Protein AF-A0A174NY45-F1 (afdb_monomer)

Mean predicted aligned error: 6.39 Å

Foldseek 3Di:
DDDPEPDPVNLVVLLVVLLVVLLVCLPPDPVVVLVVQQVSLVVVLVVQQAQRHLVSSQVSVVSSLVSNLVSPCVSPPHNPDDVVNSVVVCVVRPHDGRDRDDHPPD

Radius of gyration: 15.09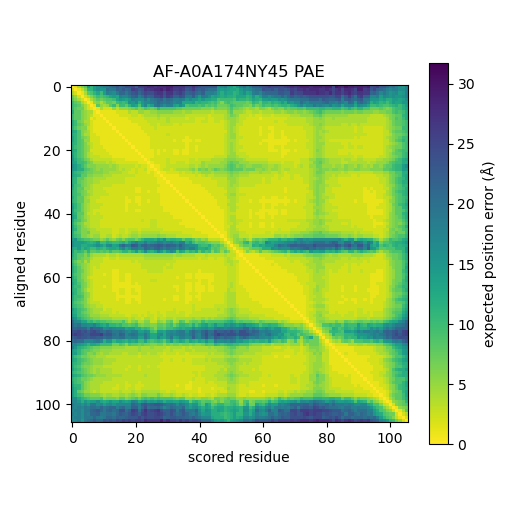 Å; Cα contacts (8 Å, |Δi|>4): 77; chains: 1; bounding box: 32×24×50 Å

Solvent-accessible surface area (backbone atoms only — not comparable to full-atom values): 6349 Å² total; per-residue (Å²): 135,87,78,73,68,81,53,67,69,61,52,53,49,53,53,51,53,51,51,54,53,50,63,75,42,53,89,51,60,65,67,66,51,50,56,54,48,31,51,53,45,47,51,49,37,69,76,55,28,51,80,85,24,55,72,60,45,53,50,50,50,53,52,51,51,52,49,49,55,58,41,54,34,63,52,40,98,45,82,75,60,50,75,64,59,48,53,54,52,35,72,79,55,64,74,61,72,77,66,90,42,74,71,97,74,126

Organism: NCBI:txid154046

Structure (mmCIF, N/CA/C/O backbone):
data_AF-A0A174NY45-F1
#
_entry.id   AF-A0A174NY45-F1
#
loop_
_atom_site.group_PDB
_atom_site.id
_atom_site.type_symbol
_atom_site.label_atom_id
_atom_site.label_alt_id
_atom_site.label_comp_id
_atom_site.label_asym_id
_atom_site.label_entity_id
_atom_site.label_seq_id
_atom_site.pdbx_PDB_ins_code
_atom_site.Cartn_x
_atom_site.Cartn_y
_atom_site.Cartn_z
_atom_site.occupancy
_atom_site.B_iso_or_equiv
_atom_site.auth_seq_id
_atom_site.auth_comp_id
_atom_site.auth_asym_id
_atom_site.auth_atom_id
_atom_site.pdbx_PDB_model_num
ATOM 1 N N . MET A 1 1 ? 18.830 -10.702 -26.317 1.00 45.50 1 MET A N 1
ATOM 2 C CA . MET A 1 1 ? 17.580 -10.570 -25.526 1.00 45.50 1 MET A CA 1
ATOM 3 C C . MET A 1 1 ? 17.821 -9.634 -24.336 1.00 45.50 1 MET A C 1
ATOM 5 O O . MET A 1 1 ? 18.548 -10.002 -23.416 1.00 45.50 1 MET A O 1
ATOM 9 N N . VAL A 1 2 ? 17.289 -8.406 -24.353 1.00 46.03 2 VAL A N 1
ATOM 10 C CA . VAL A 1 2 ? 17.470 -7.448 -23.244 1.00 46.03 2 VAL A CA 1
ATOM 11 C C . VAL A 1 2 ? 16.485 -7.792 -22.126 1.00 46.03 2 VAL A C 1
ATOM 13 O O . VAL A 1 2 ? 15.280 -7.599 -22.255 1.00 46.03 2 VAL A O 1
ATOM 16 N N . LYS A 1 3 ? 16.987 -8.320 -21.005 1.00 52.56 3 LYS A N 1
ATOM 17 C CA . LYS A 1 3 ? 16.170 -8.564 -19.808 1.00 52.56 3 LYS A CA 1
ATOM 18 C C . LYS A 1 3 ? 15.863 -7.215 -19.154 1.00 52.56 3 LYS A C 1
ATOM 20 O O . LYS A 1 3 ? 16.711 -6.673 -18.446 1.00 52.56 3 LYS A O 1
ATOM 25 N N . ALA A 1 4 ? 14.668 -6.671 -19.373 1.00 55.91 4 ALA A N 1
ATOM 26 C CA . ALA A 1 4 ? 14.209 -5.460 -18.695 1.00 55.91 4 ALA A CA 1
ATOM 27 C C . ALA A 1 4 ? 14.095 -5.709 -17.177 1.00 55.91 4 ALA A C 1
ATOM 29 O O . ALA A 1 4 ? 13.072 -6.161 -16.667 1.00 55.91 4 ALA A O 1
ATOM 30 N N . LYS A 1 5 ? 15.175 -5.447 -16.434 1.00 61.22 5 LYS A N 1
ATOM 31 C CA . LYS A 1 5 ? 15.177 -5.452 -14.967 1.00 61.22 5 LYS A CA 1
ATOM 32 C C . LYS A 1 5 ? 14.770 -4.069 -14.467 1.00 61.22 5 LYS A C 1
ATOM 34 O O . LYS A 1 5 ? 15.356 -3.063 -14.871 1.00 61.22 5 LYS A O 1
ATOM 39 N N . THR A 1 6 ? 13.821 -3.993 -13.530 1.00 66.69 6 THR A N 1
ATOM 40 C CA . THR A 1 6 ? 13.580 -2.732 -12.813 1.00 66.69 6 THR A CA 1
ATOM 41 C C . THR A 1 6 ? 14.855 -2.318 -12.083 1.00 66.69 6 THR A C 1
ATOM 43 O O . THR A 1 6 ? 15.327 -3.026 -11.196 1.00 66.69 6 THR A O 1
ATOM 46 N N . SER A 1 7 ? 15.390 -1.138 -12.407 1.00 79.38 7 SER A N 1
ATOM 47 C CA . SER A 1 7 ? 16.487 -0.540 -11.642 1.00 79.38 7 SER A CA 1
ATOM 48 C C . SER A 1 7 ? 16.100 -0.436 -10.163 1.00 79.38 7 SER A C 1
ATOM 50 O O . SER A 1 7 ? 15.093 0.191 -9.818 1.00 79.38 7 SER A O 1
ATOM 52 N N . GLY A 1 8 ? 16.916 -1.001 -9.269 1.00 82.50 8 GLY A N 1
ATOM 53 C CA . GLY A 1 8 ? 16.661 -0.970 -7.824 1.00 82.50 8 GLY A CA 1
ATOM 54 C C . GLY A 1 8 ? 16.482 0.450 -7.267 1.00 82.50 8 GLY A C 1
ATOM 55 O O . GLY A 1 8 ? 15.696 0.655 -6.340 1.00 82.50 8 GLY A O 1
ATOM 56 N N . LYS A 1 9 ? 17.132 1.455 -7.876 1.00 86.31 9 LYS A N 1
ATOM 57 C CA . LYS A 1 9 ? 16.941 2.879 -7.548 1.00 86.31 9 LYS A CA 1
ATOM 58 C C . LYS A 1 9 ? 15.506 3.329 -7.841 1.00 86.31 9 LYS A C 1
ATOM 60 O O . LYS A 1 9 ? 14.855 3.885 -6.957 1.00 86.31 9 LYS A O 1
ATOM 65 N N . LYS A 1 10 ? 14.990 3.025 -9.041 1.00 85.75 10 LYS A N 1
ATOM 66 C CA . LYS A 1 10 ? 13.607 3.343 -9.445 1.00 85.75 10 LYS A CA 1
ATOM 67 C C . LYS A 1 10 ? 12.586 2.625 -8.559 1.00 85.75 10 LYS A C 1
ATOM 69 O O . LYS A 1 10 ? 11.632 3.251 -8.107 1.00 85.75 10 LYS A O 1
ATOM 74 N N . TYR A 1 11 ? 12.829 1.356 -8.226 1.00 88.31 11 TYR A N 1
ATOM 75 C CA . TYR A 1 11 ? 11.968 0.593 -7.317 1.00 88.31 11 TYR A CA 1
ATOM 76 C C . TYR A 1 11 ? 11.848 1.247 -5.931 1.00 88.31 11 TYR A C 1
ATOM 78 O O . TYR A 1 11 ? 10.744 1.534 -5.463 1.00 88.31 11 TYR A O 1
ATOM 86 N N . ARG A 1 12 ? 12.984 1.548 -5.284 1.00 90.94 12 ARG A N 1
ATOM 87 C CA . ARG A 1 12 ? 12.998 2.192 -3.958 1.00 90.94 12 ARG A CA 1
ATOM 88 C C . ARG A 1 12 ? 12.32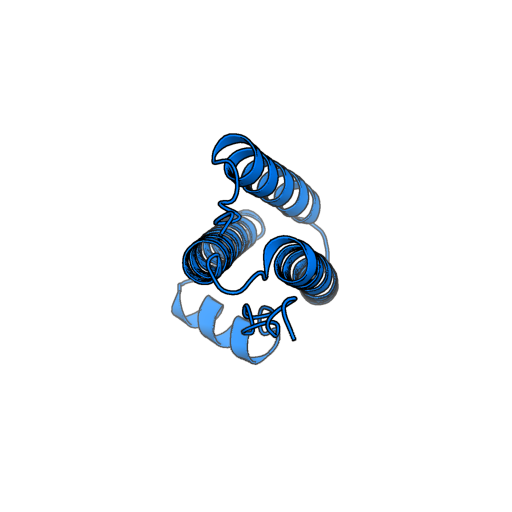2 3.560 -3.980 1.00 90.94 12 ARG A C 1
ATOM 90 O O . ARG A 1 12 ? 11.604 3.896 -3.041 1.00 90.94 12 ARG A O 1
ATOM 97 N N . MET A 1 13 ? 12.525 4.328 -5.048 1.00 93.12 13 MET A N 1
ATOM 98 C CA . MET A 1 13 ? 11.861 5.615 -5.247 1.00 93.12 13 MET A CA 1
ATOM 99 C C . MET A 1 13 ? 10.335 5.456 -5.300 1.00 93.12 13 MET A C 1
ATOM 101 O O . MET A 1 13 ? 9.636 6.130 -4.548 1.00 93.12 13 MET A O 1
ATOM 105 N N . LYS A 1 14 ? 9.815 4.485 -6.065 1.00 92.75 14 LYS A N 1
ATOM 106 C CA . LYS A 1 14 ? 8.368 4.210 -6.136 1.00 92.75 14 LYS A CA 1
ATOM 107 C C . LYS A 1 14 ? 7.762 3.754 -4.810 1.00 92.75 14 LYS A C 1
ATOM 109 O O . LYS A 1 14 ? 6.635 4.133 -4.498 1.00 92.75 14 LYS A O 1
ATOM 114 N N . ILE A 1 15 ? 8.498 2.995 -3.997 1.00 95.25 15 ILE A N 1
ATOM 115 C CA . ILE A 1 15 ? 8.061 2.646 -2.635 1.00 95.25 15 ILE A CA 1
ATOM 116 C C . ILE A 1 15 ? 8.028 3.882 -1.722 1.00 95.25 15 ILE A C 1
ATOM 118 O O . ILE A 1 15 ? 7.072 4.058 -0.964 1.00 95.25 15 ILE A O 1
ATOM 122 N N . LYS A 1 16 ? 9.036 4.763 -1.797 1.00 96.06 16 LYS A N 1
ATOM 123 C CA . LYS A 1 16 ? 9.063 6.019 -1.025 1.00 96.06 16 LYS A CA 1
ATOM 124 C C . LYS A 1 16 ? 7.906 6.946 -1.406 1.00 96.06 16 LYS A C 1
ATOM 126 O O . LYS A 1 16 ? 7.242 7.469 -0.513 1.00 96.06 16 LYS A O 1
ATOM 131 N N . GLU A 1 17 ? 7.636 7.105 -2.701 1.00 95.88 17 GLU A N 1
ATOM 132 C CA . GLU A 1 17 ? 6.492 7.870 -3.216 1.00 95.88 17 GLU A CA 1
ATOM 133 C C . GLU A 1 17 ? 5.169 7.317 -2.679 1.00 95.88 17 GLU A C 1
ATOM 135 O O . GLU A 1 17 ? 4.360 8.072 -2.138 1.00 95.88 17 GLU A O 1
ATOM 140 N N . LEU A 1 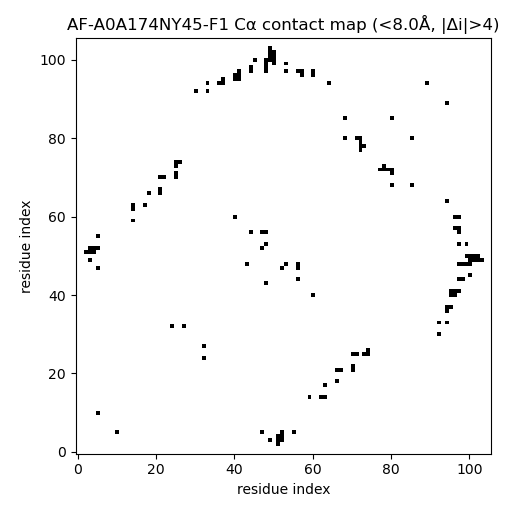18 ? 4.975 5.995 -2.748 1.00 96.44 18 LEU A N 1
ATOM 141 C CA . LEU A 1 18 ? 3.767 5.346 -2.244 1.00 96.44 18 LEU A CA 1
ATOM 142 C C . LEU A 1 18 ? 3.590 5.557 -0.735 1.00 96.44 18 LEU A C 1
ATOM 144 O O . LEU A 1 18 ? 2.497 5.893 -0.282 1.00 96.44 18 LEU A O 1
ATOM 148 N N . LYS A 1 19 ? 4.669 5.419 0.045 1.00 96.25 19 LYS A N 1
ATOM 149 C CA . LYS A 1 19 ? 4.663 5.678 1.491 1.00 96.25 19 LYS A CA 1
ATOM 150 C C . LYS A 1 19 ? 4.288 7.129 1.805 1.00 96.25 19 LYS A C 1
ATOM 152 O O . LYS A 1 19 ? 3.469 7.355 2.695 1.00 96.25 19 LYS A O 1
ATOM 157 N N . LYS A 1 20 ? 4.873 8.102 1.095 1.00 96.75 20 LYS A N 1
ATOM 158 C CA . LYS A 1 20 ? 4.558 9.532 1.262 1.00 96.75 20 LYS A CA 1
ATOM 159 C C . LYS A 1 20 ? 3.088 9.798 0.945 1.00 96.75 20 LYS A C 1
ATOM 161 O O . LYS A 1 20 ? 2.409 10.452 1.730 1.00 96.75 20 LYS A O 1
ATOM 166 N N . TRP A 1 21 ? 2.595 9.238 -0.158 1.00 96.75 21 TRP A N 1
ATOM 167 C CA . TRP A 1 21 ? 1.200 9.371 -0.559 1.00 96.75 21 TRP A CA 1
ATOM 168 C C . TRP A 1 21 ? 0.243 8.774 0.482 1.00 96.75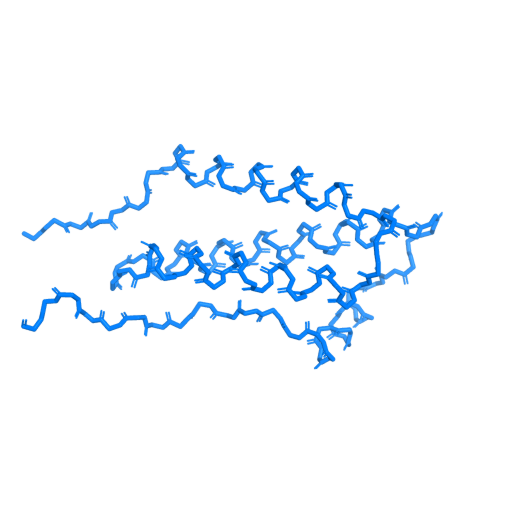 21 TRP A C 1
ATOM 170 O O . TRP A 1 21 ? -0.669 9.469 0.916 1.00 96.75 21 TRP A O 1
ATOM 180 N N . LEU A 1 22 ? 0.489 7.550 0.967 1.00 95.12 22 LEU A N 1
ATOM 181 C CA . LEU A 1 22 ? -0.331 6.925 2.016 1.00 95.12 22 LEU A CA 1
ATOM 182 C C . LEU A 1 22 ? -0.342 7.743 3.315 1.00 95.12 22 LEU A C 1
ATOM 184 O O . LEU A 1 22 ? -1.391 7.875 3.937 1.00 95.12 22 LEU A O 1
ATOM 188 N N . LYS A 1 23 ? 0.791 8.342 3.708 1.00 92.19 23 LYS A N 1
ATOM 189 C CA . LYS A 1 23 ? 0.848 9.228 4.885 1.00 92.19 23 LYS A CA 1
ATOM 190 C C . LYS A 1 23 ? -0.077 10.443 4.731 1.00 92.19 23 LYS A C 1
ATOM 192 O O . LYS A 1 23 ? -0.724 10.831 5.695 1.00 92.19 23 LYS A O 1
ATOM 197 N N . GLY A 1 24 ? -0.194 11.001 3.526 1.00 92.81 24 GLY A N 1
ATOM 198 C CA . GLY A 1 24 ? -1.126 12.097 3.232 1.00 92.81 24 GLY A CA 1
ATOM 199 C C . GLY A 1 24 ? -2.609 11.695 3.231 1.00 92.81 24 GLY A C 1
ATOM 200 O O . GLY A 1 24 ? -3.472 12.565 3.185 1.00 92.81 24 GLY A O 1
ATOM 201 N N . ARG A 1 25 ? -2.930 10.394 3.286 1.00 91.19 25 ARG A N 1
ATOM 202 C CA . ARG A 1 25 ? -4.309 9.869 3.263 1.00 91.19 25 ARG A CA 1
ATOM 203 C C . ARG A 1 25 ? -4.838 9.482 4.649 1.00 91.19 25 ARG A C 1
ATOM 205 O O . ARG A 1 25 ? -5.936 8.947 4.727 1.00 91.19 25 ARG A O 1
ATOM 212 N N . LEU A 1 26 ? -4.110 9.768 5.736 1.00 86.50 26 LEU A N 1
ATOM 213 C CA . LEU A 1 26 ? -4.484 9.357 7.102 1.00 86.50 26 LEU A CA 1
ATOM 214 C C . LEU A 1 26 ? -5.915 9.755 7.497 1.00 86.50 26 LEU A C 1
ATOM 216 O O . LEU A 1 26 ? -6.615 8.961 8.111 1.00 86.50 26 LEU A O 1
ATOM 220 N N . MET A 1 27 ? -6.370 10.951 7.119 1.00 87.38 27 MET A N 1
ATOM 221 C CA . MET A 1 27 ? -7.712 11.448 7.457 1.00 87.38 27 MET A CA 1
ATOM 222 C C . MET A 1 27 ? -8.767 11.167 6.375 1.00 87.38 27 MET A C 1
ATOM 224 O O . MET A 1 27 ? -9.933 11.506 6.547 1.00 87.38 27 MET A O 1
ATOM 228 N N . LYS A 1 28 ? -8.388 10.560 5.243 1.00 91.31 28 LYS A N 1
ATOM 229 C CA . LYS A 1 28 ? -9.296 10.355 4.105 1.00 91.31 28 LYS A CA 1
ATOM 230 C C . LYS A 1 28 ? -10.105 9.062 4.251 1.00 91.31 28 LYS A C 1
ATOM 232 O O . LYS A 1 28 ? -9.607 8.100 4.840 1.00 91.31 28 LYS A O 1
ATOM 237 N N . PRO A 1 29 ? -11.335 8.981 3.714 1.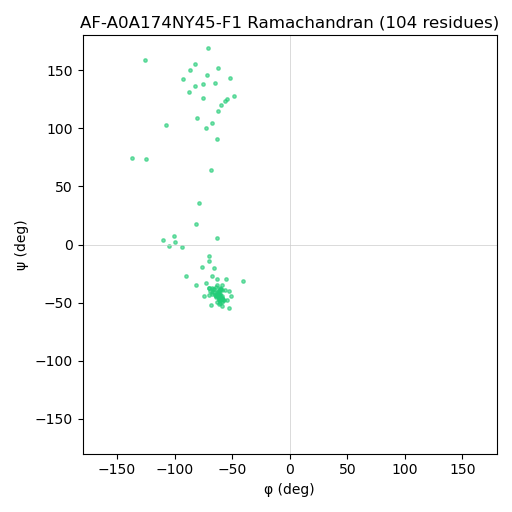00 91.94 29 PRO A N 1
ATOM 238 C CA . PRO A 1 29 ? -12.126 7.750 3.724 1.00 91.94 29 PRO A CA 1
ATOM 239 C C . PRO A 1 29 ? -11.356 6.545 3.161 1.00 91.94 29 PRO A C 1
ATOM 241 O O . PRO A 1 29 ? -10.562 6.675 2.222 1.00 91.94 29 PRO A O 1
ATOM 244 N N . ILE A 1 30 ? -11.568 5.361 3.750 1.00 90.44 30 ILE A N 1
ATOM 245 C CA . ILE A 1 30 ? -10.847 4.145 3.339 1.00 90.44 30 ILE A CA 1
ATOM 246 C C . ILE A 1 30 ? -11.190 3.764 1.899 1.00 90.44 30 ILE A C 1
ATOM 248 O O . ILE A 1 30 ? -10.276 3.543 1.114 1.00 90.44 30 ILE A O 1
ATOM 252 N N . ARG A 1 31 ? -12.472 3.815 1.519 1.00 92.75 31 ARG A N 1
ATOM 253 C CA . ARG A 1 31 ? -12.949 3.538 0.157 1.00 92.75 31 ARG A CA 1
ATOM 254 C C . ARG A 1 31 ? -12.211 4.369 -0.896 1.00 92.75 31 ARG A C 1
ATOM 256 O O . ARG A 1 31 ? -11.573 3.808 -1.780 1.00 92.75 31 ARG A O 1
ATOM 263 N N . GLU A 1 32 ? -12.196 5.693 -0.735 1.00 95.00 32 GLU A N 1
ATOM 264 C CA . GLU A 1 32 ? -11.488 6.604 -1.648 1.00 95.00 32 GLU A CA 1
ATOM 265 C C . GLU A 1 32 ? -9.977 6.305 -1.683 1.00 95.00 32 GLU A C 1
ATOM 267 O O . GLU A 1 32 ? -9.315 6.373 -2.719 1.00 95.00 32 GLU A O 1
ATOM 272 N N . THR A 1 33 ? -9.382 5.967 -0.536 1.00 95.00 33 THR A N 1
ATOM 273 C CA . THR A 1 33 ? -7.964 5.588 -0.464 1.00 95.00 33 THR A CA 1
ATOM 274 C C . THR A 1 33 ? -7.684 4.303 -1.235 1.00 95.00 33 THR A C 1
ATOM 276 O O . THR A 1 33 ? -6.716 4.268 -1.993 1.00 95.00 33 THR A O 1
ATOM 279 N N . MET A 1 34 ? -8.533 3.287 -1.101 1.00 96.06 34 MET A N 1
ATOM 280 C CA . MET A 1 34 ? -8.382 1.999 -1.780 1.00 96.06 34 MET A CA 1
ATOM 281 C C . MET A 1 34 ? -8.569 2.125 -3.294 1.00 96.06 34 MET A C 1
ATOM 283 O O . MET A 1 34 ? -7.760 1.590 -4.051 1.00 96.06 34 MET A O 1
ATOM 287 N N . GLU A 1 35 ? -9.546 2.911 -3.750 1.00 96.06 35 GLU A N 1
ATOM 288 C CA . GLU A 1 35 ? -9.769 3.173 -5.177 1.00 96.06 35 GLU A CA 1
ATOM 289 C C . GLU A 1 35 ? -8.536 3.810 -5.842 1.00 96.06 35 GLU A C 1
ATOM 291 O O . GLU A 1 35 ? -8.044 3.321 -6.863 1.00 96.06 35 GLU A O 1
ATOM 296 N N . ILE A 1 36 ? -7.970 4.866 -5.244 1.00 97.00 36 ILE A N 1
ATOM 297 C CA . ILE A 1 36 ? -6.772 5.516 -5.799 1.00 97.00 36 ILE A CA 1
ATOM 298 C C . ILE A 1 36 ? -5.533 4.623 -5.657 1.00 97.00 36 ILE A C 1
ATOM 300 O O . ILE A 1 36 ? -4.699 4.587 -6.568 1.00 97.00 36 ILE A O 1
ATOM 304 N N . LEU A 1 37 ? -5.403 3.881 -4.553 1.00 96.81 37 LEU A N 1
ATOM 305 C CA . LEU A 1 37 ? -4.309 2.929 -4.363 1.00 96.81 37 LEU A CA 1
ATOM 306 C C . LEU A 1 37 ? -4.317 1.875 -5.475 1.00 96.81 37 LEU A C 1
ATOM 308 O O . LEU A 1 37 ? -3.284 1.653 -6.104 1.00 96.81 37 LEU A O 1
ATOM 312 N N . ASN A 1 38 ? -5.481 1.313 -5.800 1.00 96.38 38 ASN A N 1
ATOM 313 C CA . ASN A 1 38 ? -5.624 0.337 -6.877 1.00 96.38 38 ASN A CA 1
ATOM 314 C C . ASN A 1 38 ? -5.301 0.909 -8.256 1.00 96.38 38 ASN A C 1
ATOM 316 O O . ASN A 1 38 ? -4.661 0.222 -9.058 1.00 96.38 38 ASN A O 1
ATOM 320 N N . ARG A 1 39 ? -5.646 2.175 -8.530 1.00 95.62 39 ARG A N 1
ATOM 321 C CA . ARG A 1 39 ? -5.221 2.857 -9.767 1.00 95.62 39 ARG A CA 1
ATOM 322 C C . ARG A 1 39 ? -3.698 2.992 -9.836 1.00 95.62 39 ARG A C 1
ATOM 324 O O . ARG A 1 39 ? -3.107 2.700 -10.874 1.00 95.62 39 ARG A O 1
ATOM 331 N N . LYS A 1 40 ? -3.045 3.367 -8.728 1.00 94.88 40 LYS A N 1
ATOM 332 C CA . LYS A 1 40 ? -1.575 3.468 -8.646 1.00 94.88 40 LYS A CA 1
ATOM 333 C C . LYS A 1 40 ? -0.890 2.113 -8.831 1.00 94.88 40 LYS A C 1
ATOM 335 O O . LYS A 1 40 ? 0.070 2.028 -9.594 1.00 94.88 40 LYS A O 1
ATOM 340 N N . LEU A 1 41 ? -1.387 1.069 -8.165 1.00 94.19 41 LEU A N 1
ATOM 341 C CA . LEU A 1 41 ? -0.882 -0.300 -8.300 1.00 94.19 41 LEU A CA 1
ATOM 342 C C . LEU A 1 41 ? -1.031 -0.799 -9.739 1.00 94.19 41 LEU A C 1
ATOM 344 O O . LEU A 1 41 ? -0.049 -1.214 -10.346 1.00 94.19 41 LEU A O 1
ATOM 348 N N . SER A 1 42 ? -2.224 -0.664 -10.317 1.00 92.19 42 SER A N 1
ATOM 349 C CA . SER A 1 42 ? -2.498 -1.089 -11.694 1.00 92.19 42 SER A CA 1
ATOM 350 C C . SER A 1 42 ? -1.620 -0.356 -12.707 1.00 92.19 42 SER A C 1
ATOM 352 O O . SER A 1 42 ? -1.052 -0.992 -13.591 1.00 92.19 42 SER A O 1
ATOM 354 N N . GLY A 1 43 ? -1.443 0.962 -12.558 1.00 89.94 43 GLY A N 1
ATOM 355 C CA . GLY A 1 43 ? -0.535 1.742 -13.403 1.00 89.94 43 GLY A CA 1
ATOM 356 C C . GLY A 1 43 ? 0.921 1.284 -13.280 1.00 89.94 43 GLY A C 1
ATOM 357 O O . GLY A 1 43 ? 1.607 1.134 -14.288 1.00 89.94 43 GLY A O 1
ATOM 358 N N . HIS A 1 44 ? 1.379 0.979 -12.060 1.00 89.62 44 HIS A N 1
ATOM 359 C CA . HIS A 1 44 ? 2.709 0.412 -11.838 1.00 89.62 44 HIS A CA 1
ATOM 360 C C . HIS A 1 44 ? 2.860 -0.949 -12.528 1.00 89.62 44 HIS A C 1
ATOM 362 O O . HIS A 1 44 ? 3.844 -1.175 -13.225 1.00 89.62 44 HIS A O 1
ATOM 368 N N . TYR A 1 45 ? 1.883 -1.845 -12.383 1.00 89.38 45 TYR A N 1
ATOM 369 C CA . TYR A 1 45 ? 1.951 -3.165 -13.007 1.00 89.38 45 TYR A CA 1
ATOM 370 C C . TYR A 1 45 ? 1.921 -3.098 -14.526 1.00 89.38 45 TYR A C 1
ATOM 372 O O . TYR A 1 45 ? 2.665 -3.834 -15.152 1.00 89.38 45 TYR A O 1
ATOM 380 N N . ARG A 1 46 ? 1.137 -2.195 -15.122 1.00 84.50 46 ARG A N 1
ATOM 381 C CA . ARG A 1 46 ? 1.132 -1.993 -16.579 1.00 84.50 46 ARG A CA 1
ATOM 382 C C . ARG A 1 46 ? 2.474 -1.469 -17.086 1.00 84.50 46 ARG A C 1
ATOM 384 O O . ARG A 1 46 ? 2.988 -1.974 -18.071 1.00 84.50 46 ARG A O 1
ATOM 391 N N . TYR A 1 47 ? 3.068 -0.504 -16.384 1.00 84.00 47 TYR A N 1
ATOM 392 C CA . TYR A 1 47 ? 4.343 0.091 -16.793 1.00 84.00 47 TYR A CA 1
ATOM 393 C C . TYR A 1 47 ? 5.533 -0.869 -16.632 1.00 84.00 47 TYR A C 1
ATOM 395 O O . TYR A 1 47 ? 6.461 -0.863 -17.435 1.00 84.00 47 TYR A O 1
ATOM 403 N N . TYR A 1 48 ? 5.536 -1.684 -15.575 1.00 79.50 48 TYR A N 1
ATOM 404 C CA . TYR A 1 48 ? 6.660 -2.564 -15.234 1.00 79.50 48 TYR A CA 1
ATOM 405 C C . TYR A 1 48 ? 6.409 -4.049 -15.565 1.00 79.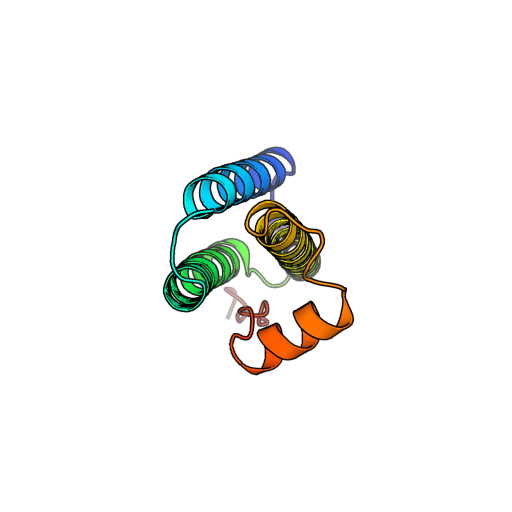50 48 TYR A C 1
ATOM 407 O O . TYR A 1 48 ? 7.300 -4.867 -15.341 1.00 79.50 48 TYR A O 1
ATOM 415 N N . GLY A 1 49 ? 5.231 -4.409 -16.082 1.00 69.38 49 GLY A N 1
ATOM 416 C CA . GLY A 1 49 ? 4.727 -5.777 -16.282 1.00 69.38 49 GLY A CA 1
ATOM 417 C C . GLY A 1 49 ? 5.256 -6.530 -17.490 1.00 69.38 49 GLY A C 1
ATOM 418 O O . GLY A 1 49 ? 4.532 -7.324 -18.067 1.00 69.38 49 GLY A O 1
ATOM 419 N N . VAL A 1 50 ? 6.517 -6.333 -17.852 1.00 65.50 50 VAL A N 1
ATOM 420 C CA . VAL A 1 50 ? 7.197 -7.181 -18.840 1.00 65.50 50 VAL A CA 1
ATOM 421 C C . VAL A 1 50 ? 7.493 -8.564 -18.247 1.00 65.50 50 VAL A C 1
ATOM 423 O O . VAL A 1 50 ? 7.802 -8.677 -17.056 1.00 65.50 50 VAL A O 1
ATOM 426 N N . THR A 1 51 ? 7.435 -9.602 -19.089 1.00 58.31 51 THR A N 1
ATOM 427 C CA . THR A 1 51 ? 7.439 -11.051 -18.779 1.00 58.31 51 THR A CA 1
ATOM 428 C C . THR A 1 51 ? 8.402 -11.493 -17.665 1.00 58.31 51 THR A C 1
ATOM 430 O O . THR A 1 51 ? 8.093 -12.408 -16.903 1.00 58.31 51 THR A O 1
ATOM 433 N N . TYR A 1 52 ? 9.543 -10.820 -17.500 1.00 59.22 52 TYR A N 1
ATOM 434 C CA . TYR A 1 52 ? 10.608 -11.194 -16.558 1.00 59.22 52 TYR A CA 1
ATOM 435 C C . TYR A 1 52 ? 10.621 -10.414 -15.231 1.00 59.22 52 TYR A C 1
ATOM 437 O O . TYR A 1 52 ? 11.506 -10.626 -14.402 1.00 59.22 52 TYR A O 1
ATOM 445 N N . ASN A 1 53 ? 9.664 -9.512 -15.002 1.00 74.38 53 ASN A N 1
ATOM 446 C CA . ASN A 1 53 ? 9.666 -8.605 -13.849 1.00 74.38 53 ASN A CA 1
ATOM 447 C C . ASN A 1 53 ? 8.581 -8.915 -12.801 1.00 74.38 53 ASN A C 1
ATOM 449 O O . ASN A 1 53 ? 8.461 -8.213 -11.796 1.00 74.38 53 ASN A O 1
ATOM 453 N N . ILE A 1 54 ? 7.813 -9.990 -12.998 1.00 82.19 54 ILE A N 1
ATOM 454 C CA . ILE A 1 54 ? 6.740 -10.422 -12.088 1.00 82.19 54 ILE A CA 1
ATOM 455 C C . ILE A 1 54 ? 7.202 -10.537 -10.623 1.00 82.19 54 ILE A C 1
ATOM 457 O O . ILE A 1 54 ? 6.513 -9.986 -9.761 1.00 82.19 54 ILE A O 1
ATOM 461 N N . PRO A 1 55 ? 8.377 -11.119 -10.291 1.00 86.31 55 PRO A N 1
ATOM 462 C CA . PRO A 1 55 ? 8.829 -11.182 -8.899 1.00 86.31 55 PRO A CA 1
ATOM 463 C C . PRO A 1 55 ? 8.976 -9.802 -8.244 1.00 86.31 55 PRO A C 1
ATOM 465 O O . PRO A 1 55 ? 8.685 -9.634 -7.059 1.00 86.31 55 PRO A O 1
ATOM 468 N N . MET A 1 56 ? 9.395 -8.785 -9.004 1.00 87.12 56 MET A N 1
ATOM 469 C CA . MET A 1 56 ? 9.494 -7.415 -8.497 1.00 87.12 56 MET A CA 1
ATOM 470 C C . MET A 1 56 ? 8.122 -6.768 -8.313 1.00 87.12 56 MET A C 1
ATOM 472 O O . MET A 1 56 ? 7.951 -5.995 -7.371 1.00 87.12 56 MET A O 1
ATOM 476 N N . LEU A 1 57 ? 7.137 -7.099 -9.153 1.00 89.75 57 LEU A N 1
ATOM 477 C CA . LEU A 1 57 ? 5.763 -6.625 -8.973 1.00 89.75 57 LEU A CA 1
ATOM 478 C C . LEU A 1 57 ? 5.095 -7.254 -7.748 1.00 89.75 57 LEU A C 1
ATOM 480 O O . LEU A 1 57 ? 4.422 -6.548 -6.998 1.00 89.75 57 LEU A O 1
ATOM 484 N N . ILE A 1 58 ? 5.331 -8.546 -7.502 1.00 91.62 58 ILE A N 1
ATOM 485 C CA . ILE A 1 58 ? 4.868 -9.240 -6.291 1.00 91.62 58 ILE A CA 1
ATOM 486 C C . ILE A 1 58 ? 5.499 -8.599 -5.050 1.00 91.62 58 ILE A C 1
ATOM 488 O O . ILE A 1 58 ? 4.794 -8.282 -4.091 1.00 91.62 58 ILE A O 1
ATOM 492 N N . LYS A 1 59 ? 6.809 -8.315 -5.082 1.00 92.88 59 LYS A N 1
ATOM 493 C CA . LYS A 1 59 ? 7.477 -7.562 -4.008 1.00 92.88 59 LYS A CA 1
ATOM 494 C C . LYS A 1 59 ? 6.842 -6.183 -3.818 1.00 92.88 59 LYS A C 1
ATOM 496 O O . LYS A 1 59 ? 6.537 -5.810 -2.686 1.00 92.88 59 LYS A O 1
ATOM 501 N N . TYR A 1 60 ? 6.580 -5.449 -4.900 1.00 93.50 60 TYR A N 1
ATOM 502 C CA . TYR A 1 60 ? 5.924 -4.143 -4.826 1.00 93.50 60 TYR A CA 1
ATOM 503 C C . TYR A 1 60 ? 4.538 -4.232 -4.168 1.00 93.50 60 TYR A C 1
ATOM 505 O O . TYR A 1 60 ? 4.253 -3.468 -3.246 1.00 93.50 60 TYR A O 1
ATOM 513 N N . HIS A 1 61 ? 3.715 -5.206 -4.575 1.00 95.25 61 HIS A N 1
ATOM 514 C CA . HIS A 1 61 ? 2.411 -5.498 -3.972 1.00 95.25 61 HIS A CA 1
ATOM 515 C C . HIS A 1 61 ? 2.525 -5.786 -2.467 1.00 95.25 61 HIS A C 1
ATOM 517 O O . HIS A 1 61 ? 1.804 -5.201 -1.656 1.00 95.25 61 HIS A O 1
ATOM 523 N N . TYR A 1 62 ? 3.474 -6.637 -2.070 1.00 95.75 62 TYR A N 1
ATOM 524 C CA . TYR A 1 62 ? 3.722 -6.960 -0.665 1.00 95.75 62 TYR A CA 1
ATOM 525 C C . TYR A 1 62 ? 4.080 -5.714 0.160 1.00 95.75 62 TYR A C 1
ATOM 527 O O . TYR A 1 62 ? 3.495 -5.472 1.219 1.00 95.75 62 TYR A O 1
ATOM 535 N N . HIS A 1 63 ? 4.989 -4.869 -0.333 1.00 96.19 63 HIS A N 1
ATOM 536 C CA . HIS A 1 63 ? 5.341 -3.635 0.371 1.00 96.19 63 HIS A CA 1
ATOM 537 C C . HIS A 1 63 ? 4.186 -2.631 0.413 1.00 96.19 63 HIS A C 1
ATOM 539 O O . HIS A 1 63 ? 3.993 -1.993 1.448 1.00 96.19 63 HIS A O 1
ATOM 545 N N . ALA A 1 64 ? 3.404 -2.504 -0.661 1.00 96.69 64 ALA A N 1
ATOM 546 C CA . ALA A 1 64 ? 2.200 -1.677 -0.671 1.00 96.69 64 ALA A CA 1
ATOM 547 C C . ALA A 1 64 ? 1.200 -2.134 0.403 1.00 96.69 64 ALA A C 1
ATOM 549 O O . ALA A 1 64 ? 0.715 -1.313 1.179 1.00 96.69 64 ALA A O 1
ATOM 550 N N . THR A 1 65 ? 0.990 -3.447 0.515 1.00 96.25 65 THR A N 1
ATOM 551 C CA . THR A 1 65 ? 0.124 -4.069 1.526 1.00 96.25 65 THR A CA 1
ATOM 552 C C . THR A 1 65 ? 0.609 -3.760 2.947 1.00 96.25 65 THR A C 1
ATOM 554 O O . THR A 1 65 ? -0.167 -3.284 3.776 1.00 96.25 65 THR A O 1
ATOM 557 N N . LYS A 1 66 ? 1.911 -3.927 3.234 1.00 95.69 66 LYS A N 1
ATOM 558 C CA . LYS A 1 66 ? 2.480 -3.571 4.550 1.00 95.69 66 LYS A CA 1
ATOM 559 C C . LYS A 1 66 ? 2.364 -2.082 4.866 1.00 95.69 66 LYS A C 1
ATOM 561 O O . LYS A 1 66 ? 2.114 -1.715 6.013 1.00 95.69 66 LYS A O 1
ATOM 566 N N . LEU A 1 67 ? 2.580 -1.216 3.874 1.00 95.62 67 LEU A N 1
ATOM 567 C CA . LEU A 1 67 ? 2.455 0.230 4.053 1.00 95.62 67 LEU A CA 1
ATOM 568 C C . LEU A 1 67 ? 1.010 0.631 4.355 1.00 95.62 67 LEU A C 1
ATOM 570 O O . LEU A 1 67 ? 0.806 1.474 5.228 1.00 95.62 67 LEU A O 1
ATOM 574 N N . LEU A 1 68 ? 0.036 0.019 3.677 1.00 94.81 68 LEU A N 1
ATOM 575 C CA . LEU A 1 68 ? -1.387 0.214 3.939 1.00 94.81 68 LEU A CA 1
ATOM 576 C C . LEU A 1 68 ? -1.748 -0.227 5.362 1.00 94.81 68 LEU A C 1
ATOM 578 O O . LEU A 1 68 ? -2.283 0.581 6.118 1.00 94.81 68 LEU A O 1
ATOM 582 N N . TYR A 1 69 ? -1.367 -1.445 5.759 1.00 92.88 69 TYR A N 1
ATOM 583 C CA . TYR A 1 69 ? -1.591 -1.957 7.116 1.00 92.88 69 TYR A CA 1
ATOM 584 C C . TYR A 1 69 ? -1.009 -1.022 8.187 1.00 92.88 69 TYR A C 1
ATOM 586 O O . TYR A 1 69 ? -1.684 -0.631 9.140 1.00 92.88 69 TYR A O 1
ATOM 594 N N . GLY A 1 70 ? 0.239 -0.585 7.995 1.00 91.12 70 GLY A N 1
ATOM 595 C CA . GLY A 1 70 ? 0.888 0.359 8.900 1.00 91.12 70 GLY A CA 1
ATOM 596 C C . GLY A 1 70 ? 0.264 1.758 8.889 1.00 91.12 70 GLY A C 1
ATOM 597 O O . GLY A 1 70 ? 0.373 2.470 9.879 1.00 91.12 70 GLY A O 1
ATOM 598 N N . MET A 1 71 ? -0.361 2.195 7.793 1.00 91.25 71 MET A N 1
ATOM 599 C CA . MET A 1 71 ? -1.088 3.468 7.733 1.00 91.25 71 MET A CA 1
ATOM 600 C C . MET A 1 71 ? -2.417 3.376 8.487 1.00 91.25 71 MET A C 1
ATOM 602 O O . MET A 1 71 ? -2.707 4.256 9.292 1.00 91.25 71 MET A O 1
ATOM 606 N N . MET A 1 72 ? -3.174 2.292 8.312 1.00 87.69 72 MET A N 1
ATOM 607 C CA . MET A 1 72 ? -4.446 2.083 9.015 1.00 87.69 72 MET A CA 1
ATOM 608 C C . MET A 1 72 ? -4.262 2.039 10.535 1.00 87.69 72 MET A C 1
ATOM 610 O O . MET A 1 72 ? -4.993 2.708 11.261 1.00 87.69 72 MET A O 1
ATOM 614 N N . ASN A 1 73 ? -3.215 1.359 11.005 1.00 88.06 73 ASN A N 1
ATOM 615 C CA . ASN A 1 73 ? -2.856 1.333 12.424 1.00 88.06 73 ASN A CA 1
ATOM 616 C C . ASN A 1 73 ? -2.311 2.665 12.968 1.00 88.06 73 ASN A C 1
ATOM 618 O O . ASN A 1 73 ? -2.227 2.825 14.177 1.00 88.06 73 ASN A O 1
ATOM 622 N N . ARG A 1 74 ? -1.933 3.618 12.104 1.00 85.88 74 ARG A N 1
ATOM 623 C CA . ARG A 1 74 ? -1.608 5.000 12.512 1.00 85.88 74 ARG A CA 1
ATOM 624 C C . ARG A 1 74 ? -2.825 5.921 12.495 1.00 85.88 74 ARG A C 1
ATOM 626 O O . ARG A 1 74 ? -2.821 6.929 13.187 1.00 85.88 74 ARG A O 1
ATOM 633 N N . ARG A 1 75 ? -3.821 5.625 11.654 1.00 78.31 75 ARG A N 1
ATOM 634 C CA . ARG A 1 75 ? -5.056 6.411 11.528 1.00 78.31 75 ARG A CA 1
ATOM 635 C C . ARG A 1 75 ? -5.931 6.266 12.764 1.00 78.31 75 ARG A C 1
ATOM 637 O O . ARG A 1 75 ? -6.507 7.238 13.236 1.00 78.31 75 ARG A O 1
ATOM 644 N N . SER A 1 76 ? -6.062 5.044 13.254 1.00 70.94 76 SER A N 1
ATOM 645 C CA . SER A 1 76 ? -6.697 4.809 14.534 1.00 70.94 76 SER A CA 1
ATOM 646 C C . SER A 1 76 ? -5.716 5.212 15.627 1.00 70.94 76 SER A C 1
ATOM 648 O O . SER A 1 76 ? -4.595 4.722 15.656 1.00 70.94 76 SER A O 1
ATOM 650 N N . GLN A 1 77 ? -6.124 6.078 16.548 1.00 64.88 77 GLN A N 1
ATOM 651 C CA . GLN A 1 77 ? -5.343 6.418 17.747 1.00 64.88 77 GLN A CA 1
ATOM 652 C C . GLN A 1 77 ? -5.134 5.206 18.696 1.00 64.88 77 GLN A C 1
ATOM 654 O O . GLN A 1 77 ? -4.576 5.340 19.779 1.00 64.88 77 GLN A O 1
ATOM 659 N N . LYS A 1 78 ? -5.569 4.002 18.290 1.00 57.53 78 LYS A N 1
ATOM 660 C CA . LYS A 1 78 ? -5.289 2.694 18.892 1.00 57.53 78 LYS A CA 1
ATOM 661 C C . LYS A 1 78 ? -4.722 1.762 17.811 1.00 57.53 78 LYS A C 1
ATOM 663 O O . LYS A 1 78 ? -5.005 1.937 16.628 1.00 57.53 78 LYS A O 1
ATOM 668 N N . ARG A 1 79 ? -4.003 0.698 18.193 1.00 63.12 79 ARG A N 1
ATOM 669 C CA . ARG A 1 79 ? -3.716 -0.449 17.298 1.00 63.12 79 ARG A CA 1
ATOM 670 C C . ARG A 1 79 ? -5.011 -1.226 17.003 1.00 63.12 79 ARG A C 1
ATOM 672 O O . ARG A 1 79 ? -5.177 -2.351 17.454 1.00 63.12 79 ARG A O 1
ATOM 679 N N . SER A 1 80 ? -5.974 -0.596 16.336 1.00 63.38 80 SER A N 1
ATOM 680 C CA . SER A 1 80 ? -7.322 -1.150 16.156 1.00 63.38 80 SER A CA 1
ATOM 681 C C . SER A 1 80 ? -7.394 -2.251 15.109 1.00 63.38 80 SER A C 1
ATOM 683 O O . SER A 1 80 ? -8.344 -3.023 15.127 1.00 63.38 80 SER A O 1
ATOM 685 N N . TYR A 1 81 ? -6.414 -2.344 14.208 1.00 72.06 81 TYR A N 1
ATOM 686 C CA . TYR A 1 81 ? -6.392 -3.372 13.178 1.00 72.06 81 TYR A CA 1
ATOM 687 C C . TYR A 1 81 ? -5.319 -4.410 13.498 1.00 72.06 81 TYR A C 1
ATOM 689 O O . TYR A 1 81 ? -4.128 -4.193 13.258 1.00 72.06 81 TYR A O 1
ATOM 697 N N . ASN A 1 82 ? -5.752 -5.564 14.008 1.00 85.50 82 ASN A N 1
ATOM 698 C CA . ASN A 1 82 ? -4.948 -6.778 13.940 1.00 85.50 82 ASN A CA 1
ATOM 699 C C . ASN A 1 82 ? -4.894 -7.286 12.480 1.00 85.50 82 ASN A C 1
ATOM 701 O O . ASN A 1 82 ? -5.591 -6.789 11.587 1.00 85.50 82 ASN A O 1
ATOM 705 N N . TRP A 1 83 ? -4.019 -8.254 12.204 1.00 86.81 83 TRP A N 1
ATOM 706 C CA . TRP A 1 83 ? -3.833 -8.76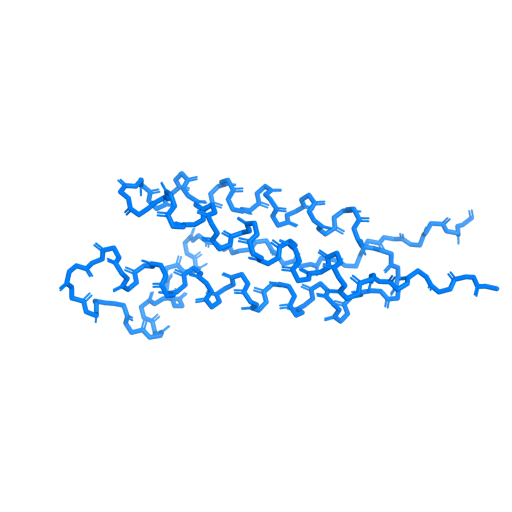4 10.841 1.00 86.81 83 TRP A CA 1
ATOM 707 C C . TRP A 1 83 ? -5.093 -9.439 10.275 1.00 86.81 83 TRP A C 1
ATOM 709 O O . TRP A 1 83 ? -5.325 -9.405 9.069 1.00 86.81 83 TRP A O 1
ATOM 719 N N . GLU A 1 84 ? -5.923 -10.036 11.128 1.00 90.06 84 GLU A N 1
ATOM 720 C CA . GLU A 1 84 ? -7.190 -10.660 10.732 1.00 90.06 84 GLU A CA 1
ATOM 721 C C . GLU A 1 84 ? -8.218 -9.639 10.274 1.00 90.06 84 GLU A C 1
ATOM 723 O O . GLU A 1 84 ? -8.685 -9.734 9.144 1.00 90.06 84 GLU A O 1
ATOM 728 N N . GLY A 1 85 ? -8.475 -8.601 11.073 1.00 89.94 85 GLY A N 1
ATOM 729 C CA . GLY A 1 85 ? -9.344 -7.498 10.678 1.00 89.94 85 GLY A CA 1
ATOM 730 C C . GLY A 1 85 ? -8.862 -6.849 9.382 1.00 89.94 85 GLY A C 1
ATOM 731 O O . GLY A 1 85 ? -9.662 -6.554 8.497 1.00 89.94 85 GLY A O 1
ATOM 732 N N . PHE A 1 86 ? -7.541 -6.710 9.208 1.00 91.44 86 PHE A N 1
ATOM 733 C CA . PHE A 1 86 ? -6.966 -6.211 7.957 1.00 91.44 86 PHE A CA 1
ATOM 734 C C . PHE A 1 86 ? -7.293 -7.107 6.764 1.00 91.44 86 PHE A C 1
ATOM 736 O O . PHE A 1 86 ? -7.697 -6.599 5.718 1.00 91.44 86 PHE A O 1
ATOM 743 N N . ARG A 1 87 ? -7.156 -8.428 6.920 1.00 91.44 87 ARG A N 1
ATOM 744 C CA . ARG A 1 87 ? -7.531 -9.397 5.885 1.00 91.44 87 ARG A CA 1
ATOM 745 C C . ARG A 1 87 ? -9.026 -9.357 5.577 1.00 91.44 87 ARG A C 1
ATOM 747 O O . ARG A 1 87 ? -9.368 -9.381 4.401 1.00 91.44 87 ARG A O 1
ATOM 754 N N . GLU A 1 88 ? -9.890 -9.227 6.582 1.00 91.88 88 GLU A N 1
ATOM 755 C CA . GLU A 1 88 ? -11.334 -9.061 6.367 1.00 91.88 88 GLU A CA 1
ATOM 756 C C . GLU A 1 88 ? -11.639 -7.797 5.560 1.00 91.88 88 GLU A C 1
ATOM 758 O O . GLU A 1 88 ? -12.355 -7.860 4.566 1.00 91.88 88 GLU A O 1
ATOM 763 N N . MET A 1 89 ? -11.027 -6.658 5.895 1.00 91.62 89 MET A N 1
ATOM 764 C CA . MET A 1 89 ? -11.201 -5.416 5.130 1.00 91.62 89 MET A CA 1
ATOM 765 C C . MET A 1 89 ? -10.771 -5.570 3.668 1.00 91.62 89 MET A C 1
ATOM 767 O O . MET A 1 89 ? -11.454 -5.073 2.772 1.00 91.62 89 MET A O 1
ATOM 771 N N . LEU A 1 90 ? -9.683 -6.302 3.410 1.00 94.12 90 LEU A N 1
ATOM 772 C CA . LEU A 1 90 ? -9.231 -6.588 2.049 1.00 94.12 90 LEU A CA 1
ATOM 773 C C . LEU A 1 90 ? -10.207 -7.465 1.249 1.00 94.12 90 LEU A C 1
ATOM 775 O O .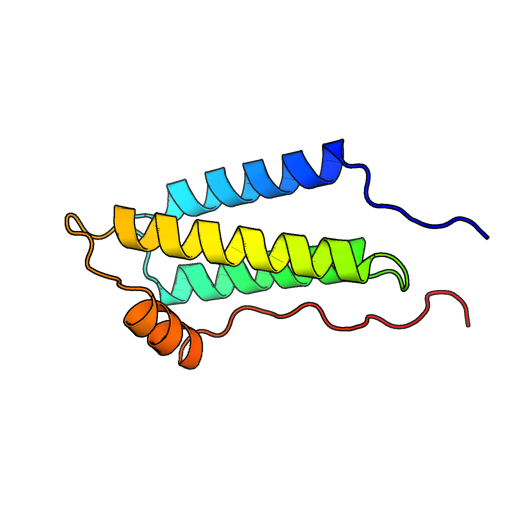 LEU A 1 90 ? -10.146 -7.422 0.024 1.00 94.12 90 LEU A O 1
ATOM 779 N N . LYS A 1 91 ? -11.119 -8.215 1.884 1.00 93.62 91 LYS A N 1
ATOM 780 C CA . LYS A 1 91 ? -12.195 -8.914 1.156 1.00 93.62 91 LYS A CA 1
ATOM 781 C C . LYS A 1 91 ? -13.186 -7.926 0.539 1.00 93.62 91 LYS A C 1
ATOM 783 O O . LYS A 1 91 ? -13.634 -8.137 -0.582 1.00 93.62 91 LYS A O 1
ATOM 788 N N . TYR A 1 92 ? -13.478 -6.830 1.240 1.00 93.81 92 TYR A N 1
ATOM 789 C CA . TYR A 1 92 ? -14.359 -5.762 0.753 1.00 93.81 92 TYR A CA 1
ATOM 790 C C . TYR A 1 92 ? -13.640 -4.786 -0.186 1.00 93.81 92 TYR A C 1
ATOM 792 O O . TYR A 1 92 ? -14.230 -4.280 -1.137 1.00 93.81 92 TYR A O 1
ATOM 800 N N . TYR A 1 93 ? -12.356 -4.525 0.069 1.00 94.00 93 TYR A N 1
ATOM 801 C CA . TYR A 1 93 ? -11.523 -3.621 -0.720 1.00 94.00 93 TYR A CA 1
ATOM 802 C C . TYR A 1 93 ? -10.253 -4.341 -1.200 1.00 94.00 93 TYR A C 1
ATOM 804 O O . TYR A 1 93 ? -9.162 -4.091 -0.677 1.00 94.00 93 TYR A O 1
ATOM 812 N N . PRO A 1 94 ? -10.355 -5.242 -2.189 1.00 94.56 94 PRO A N 1
ATOM 813 C CA . PRO A 1 94 ? -9.208 -6.013 -2.646 1.00 94.56 94 PRO A CA 1
ATOM 814 C C . PRO A 1 94 ? -8.151 -5.107 -3.277 1.00 94.56 94 PRO A C 1
ATOM 816 O O . PRO A 1 94 ? -8.465 -4.190 -4.041 1.00 94.56 94 PRO A O 1
ATOM 819 N N . LEU A 1 95 ? -6.879 -5.377 -2.977 1.00 95.62 95 LEU A N 1
ATOM 820 C CA . LEU A 1 95 ? -5.769 -4.734 -3.670 1.00 95.62 95 LEU A CA 1
ATOM 821 C C . LEU A 1 95 ? -5.610 -5.335 -5.064 1.00 95.62 95 LEU A C 1
ATOM 823 O O . LEU A 1 95 ? -5.676 -6.550 -5.245 1.00 95.62 95 LEU A O 1
ATOM 827 N N . ALA A 1 96 ? -5.363 -4.478 -6.052 1.00 94.19 96 ALA A N 1
ATOM 828 C CA . ALA A 1 96 ? -5.016 -4.921 -7.390 1.00 94.19 96 ALA A CA 1
ATOM 829 C C . ALA A 1 96 ? -3.787 -5.834 -7.304 1.00 94.19 96 ALA A C 1
ATOM 831 O O . ALA A 1 96 ? -2.745 -5.428 -6.792 1.00 94.19 96 ALA A O 1
ATOM 832 N N . TYR A 1 97 ? -3.911 -7.057 -7.812 1.00 91.69 97 TYR A N 1
ATOM 833 C CA . TYR A 1 97 ? -2.811 -8.011 -7.857 1.00 91.69 97 TYR A CA 1
ATOM 834 C C . TYR A 1 97 ? -2.079 -7.906 -9.204 1.00 91.69 97 TYR A C 1
ATOM 836 O O . TYR A 1 97 ? -2.732 -7.700 -10.237 1.00 91.69 97 TYR A O 1
ATOM 844 N N . PRO A 1 98 ? -0.739 -8.032 -9.243 1.00 87.75 98 PRO A N 1
ATOM 845 C CA . PRO A 1 98 ? -0.012 -8.046 -10.503 1.00 87.75 98 PRO A CA 1
ATOM 846 C C . PRO A 1 98 ? -0.437 -9.247 -11.352 1.00 87.75 98 PRO A C 1
ATOM 848 O O . PRO A 1 98 ? -0.191 -10.397 -10.999 1.00 87.75 98 PRO A O 1
ATOM 851 N N . LYS A 1 99 ? -1.068 -8.973 -12.495 1.00 79.88 99 LYS A N 1
ATOM 852 C CA . LYS A 1 99 ? -1.343 -9.979 -13.524 1.00 79.88 99 LYS A CA 1
ATOM 853 C C . LYS A 1 99 ? -0.106 -10.169 -14.400 1.00 79.88 99 LYS A C 1
ATOM 855 O O . LYS A 1 99 ? 0.716 -9.260 -14.531 1.00 79.88 99 LYS A O 1
ATOM 860 N N . ARG A 1 100 ? 0.017 -11.344 -15.017 1.00 66.56 100 ARG A N 1
ATOM 861 C CA . ARG A 1 100 ? 0.977 -11.564 -16.101 1.00 66.56 100 ARG A CA 1
ATOM 862 C C . ARG A 1 100 ? 0.500 -10.731 -17.293 1.00 66.56 100 ARG A C 1
ATOM 864 O O . ARG A 1 100 ? -0.516 -11.067 -17.888 1.00 66.56 100 ARG A O 1
ATOM 871 N N . TYR A 1 101 ? 1.160 -9.610 -17.571 1.00 60.53 101 TYR A N 1
ATOM 872 C CA . TYR A 1 101 ? 0.897 -8.853 -18.793 1.00 60.53 101 TYR A CA 1
ATOM 873 C C . TYR A 1 101 ? 1.684 -9.514 -19.935 1.00 60.53 101 TYR A C 1
ATOM 875 O O . TYR A 1 101 ? 2.796 -10.002 -19.725 1.00 60.53 101 TYR A O 1
ATOM 883 N N . VAL A 1 102 ? 1.016 -9.650 -21.081 1.00 52.78 102 VAL A N 1
ATOM 884 C CA . VAL A 1 102 ? 1.405 -10.486 -22.228 1.00 52.78 102 VAL A CA 1
ATOM 885 C C . VAL A 1 102 ? 2.737 -10.019 -22.829 1.00 52.78 102 VAL A C 1
ATOM 887 O O . VAL A 1 102 ? 3.115 -8.854 -22.700 1.00 52.78 102 VAL A O 1
ATOM 890 N N . ASN A 1 103 ? 3.462 -10.965 -23.431 1.00 52.53 103 ASN A N 1
ATOM 891 C CA . ASN A 1 103 ? 4.735 -10.757 -24.121 1.00 52.53 103 ASN A CA 1
ATOM 892 C C . ASN A 1 103 ? 4.647 -9.569 -25.095 1.00 52.53 103 ASN A C 1
ATOM 894 O O . ASN A 1 103 ? 3.782 -9.548 -25.955 1.00 52.53 103 ASN A O 1
ATOM 898 N N . LEU A 1 104 ? 5.579 -8.616 -25.001 1.00 53.62 104 LEU A N 1
ATOM 899 C CA . LEU A 1 104 ? 5.740 -7.526 -25.983 1.00 53.62 104 LEU A CA 1
ATOM 900 C C . LEU A 1 104 ? 6.530 -7.970 -27.233 1.00 53.62 104 LEU A C 1
ATOM 902 O O . LEU A 1 104 ? 7.093 -7.139 -27.938 1.00 53.62 104 LEU A O 1
ATOM 906 N N . TYR A 1 105 ? 6.634 -9.280 -27.443 1.00 49.62 105 TYR A N 1
ATOM 907 C CA . TYR A 1 105 ? 7.352 -9.917 -28.540 1.00 49.62 105 TYR A CA 1
ATOM 908 C C . TYR A 1 105 ? 6.465 -11.058 -29.051 1.00 49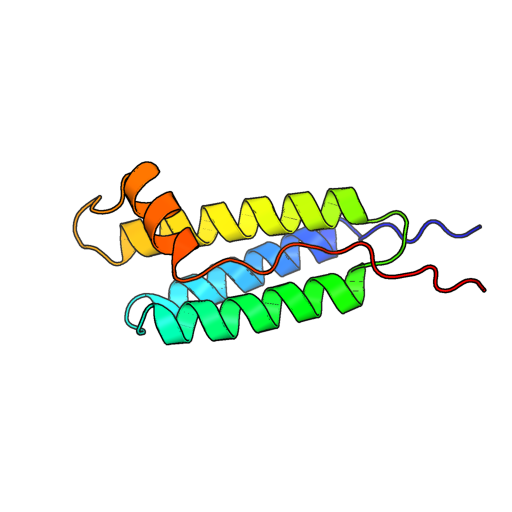.62 105 TYR A C 1
ATOM 910 O O . TYR A 1 105 ? 6.680 -12.217 -28.693 1.00 49.62 105 TYR A O 1
ATOM 918 N N . GLU A 1 106 ? 5.412 -10.689 -29.773 1.00 47.19 106 GLU A N 1
ATOM 919 C CA . GLU A 1 106 ? 4.824 -11.509 -30.837 1.00 47.19 106 GLU A CA 1
ATOM 920 C C . GLU A 1 106 ? 5.232 -10.876 -32.167 1.00 47.19 106 GLU A C 1
ATOM 922 O O . GLU A 1 106 ? 5.255 -9.622 -32.221 1.00 47.19 106 GLU A O 1
#

Sequence (106 aa):
MVKAKTSGKKYRMKIKELKKWLKGRLMKPIRETMEILNRKLSGHYRYYGVTYNIPMLIKYHYHATKLLYGMMNRRSQKRSYNWEGFREMLKYYPLAYPKRYVNLYE

Secondary structure (DSSP, 8-state):
----PPPHHHHHHHHHHHHHHHHTTTTS-HHHHHHHHHHHHHHHHHHH--TT-HHHHHHHHHHHHHHHHHHHHHHSSS----HHHHHHHHHHSPPPP---PPPS--

pLDDT: mean 84.17, std 14.46, range [45.5, 97.0]